Protein AF-A0A6N8H540-F1 (afdb_monomer_lite)

Structure (mmCIF, N/CA/C/O backbone):
data_AF-A0A6N8H540-F1
#
_entry.id   AF-A0A6N8H540-F1
#
loop_
_atom_site.group_PDB
_atom_site.id
_atom_site.type_symbol
_atom_site.label_atom_id
_atom_site.label_alt_id
_atom_site.label_comp_id
_atom_site.label_asym_id
_atom_site.label_entity_id
_atom_site.label_seq_id
_atom_site.pdbx_PDB_ins_code
_atom_site.Cartn_x
_atom_site.Cartn_y
_atom_site.Cartn_z
_atom_site.occupancy
_atom_site.B_iso_or_equiv
_atom_site.auth_seq_id
_atom_site.auth_comp_id
_atom_site.auth_asym_id
_atom_site.auth_atom_id
_atom_site.pdbx_PDB_model_num
ATOM 1 N N . MET A 1 1 ? -10.077 1.665 37.344 1.00 53.91 1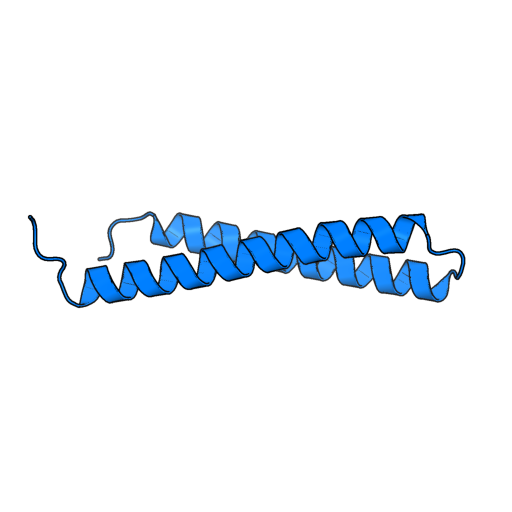 MET A N 1
ATOM 2 C CA . MET A 1 1 ? -9.949 1.506 35.877 1.00 53.91 1 MET A CA 1
ATOM 3 C C . MET A 1 1 ? -11.310 1.125 35.317 1.00 53.91 1 MET A C 1
ATOM 5 O O . MET A 1 1 ? -11.936 0.247 35.892 1.00 53.91 1 MET A O 1
ATOM 9 N N . LYS A 1 2 ? -11.805 1.786 34.263 1.00 65.12 2 LYS A N 1
ATOM 10 C CA . LYS A 1 2 ? -13.074 1.386 33.630 1.00 65.12 2 LYS A CA 1
ATOM 11 C C . LYS A 1 2 ? -12.853 0.066 32.883 1.00 65.12 2 LYS A C 1
ATOM 13 O O . LYS A 1 2 ? -11.931 -0.025 32.074 1.00 65.12 2 LYS A O 1
ATOM 18 N N . HIS A 1 3 ? -13.652 -0.956 33.178 1.00 76.88 3 HIS A N 1
ATOM 19 C CA . HIS A 1 3 ? -13.611 -2.208 32.429 1.00 76.88 3 HIS A CA 1
ATOM 20 C C . HIS A 1 3 ? -14.273 -2.001 31.068 1.00 76.88 3 HIS A C 1
ATOM 22 O O . HIS A 1 3 ? -15.451 -1.669 31.001 1.00 76.88 3 HIS A O 1
ATOM 28 N N . LEU A 1 4 ? -13.504 -2.209 29.998 1.00 78.00 4 LEU A N 1
ATOM 29 C CA . LEU A 1 4 ? -14.034 -2.220 28.638 1.00 78.00 4 LEU A CA 1
ATOM 30 C C . LEU A 1 4 ? -15.003 -3.393 28.477 1.00 78.00 4 LEU A C 1
ATOM 32 O O . LEU A 1 4 ? -14.687 -4.538 28.832 1.00 78.00 4 LEU A O 1
ATOM 36 N N . THR A 1 5 ? -16.152 -3.108 27.886 1.00 85.88 5 THR A N 1
ATOM 37 C CA . THR A 1 5 ? -17.114 -4.098 27.419 1.00 85.88 5 THR A CA 1
ATOM 38 C C . THR A 1 5 ? -16.479 -5.008 26.360 1.00 85.88 5 THR A C 1
ATOM 40 O O . THR A 1 5 ? -15.462 -4.695 25.732 1.00 85.88 5 THR A O 1
ATOM 43 N N . ARG A 1 6 ? -17.080 -6.181 26.131 1.00 85.88 6 ARG A N 1
ATOM 44 C CA . ARG A 1 6 ? -16.634 -7.114 25.080 1.00 85.88 6 ARG A CA 1
ATOM 45 C C . ARG A 1 6 ? -16.625 -6.454 23.692 1.00 85.88 6 ARG A C 1
ATOM 47 O O . ARG A 1 6 ? -15.742 -6.749 22.889 1.00 85.88 6 ARG A O 1
ATOM 54 N N . GLN A 1 7 ? -17.582 -5.567 23.437 1.00 84.44 7 GLN A N 1
ATOM 55 C CA . GLN A 1 7 ? -17.739 -4.836 22.182 1.00 84.44 7 GLN A CA 1
ATOM 56 C C . GLN A 1 7 ? -16.629 -3.802 21.988 1.00 84.44 7 GLN A C 1
ATOM 58 O O . GLN A 1 7 ? -15.974 -3.807 20.949 1.00 84.44 7 GLN A O 1
ATOM 63 N N . GLU A 1 8 ? -16.312 -3.012 23.016 1.00 85.81 8 GLU A N 1
ATOM 64 C CA . GLU A 1 8 ? -15.199 -2.057 22.960 1.00 85.81 8 GLU A CA 1
ATOM 65 C C . GLU A 1 8 ? -13.845 -2.761 22.771 1.00 85.81 8 GLU A C 1
ATOM 67 O O . GLU A 1 8 ? -12.997 -2.290 22.015 1.00 85.81 8 GLU A O 1
ATOM 72 N N . LYS A 1 9 ? -13.638 -3.933 23.393 1.00 88.31 9 LYS A N 1
ATOM 73 C CA . LYS A 1 9 ? -12.424 -4.745 23.173 1.00 88.31 9 LYS A CA 1
ATOM 74 C C . LYS A 1 9 ? -12.305 -5.237 21.728 1.00 88.31 9 LYS A C 1
ATOM 76 O O . LYS A 1 9 ? -11.203 -5.254 21.180 1.00 88.31 9 LYS A O 1
ATOM 81 N N . LYS A 1 10 ? -13.422 -5.649 21.117 1.00 87.75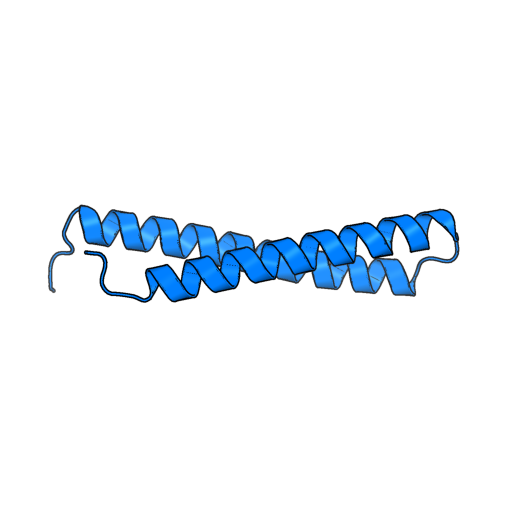 10 LYS A N 1
ATOM 82 C CA . LYS A 1 10 ? -13.466 -6.077 19.711 1.00 87.75 10 LYS A CA 1
ATOM 83 C C . LYS A 1 10 ? -13.143 -4.905 18.778 1.00 87.75 10 LYS A C 1
ATOM 85 O O . LYS A 1 10 ? -12.222 -5.025 17.978 1.00 87.75 10 LYS A O 1
ATOM 90 N N . CYS A 1 11 ? -13.806 -3.771 18.986 1.00 87.62 11 CYS A N 1
ATOM 91 C CA . CYS A 1 11 ? -13.595 -2.521 18.255 1.00 87.62 11 CYS A CA 1
ATOM 92 C C . CYS A 1 11 ? -12.121 -2.065 18.325 1.00 87.62 11 CYS A C 1
ATOM 94 O O . CYS A 1 11 ? -11.478 -1.808 17.310 1.00 87.62 11 CYS A O 1
ATOM 96 N N . GLN A 1 12 ? -11.501 -2.097 19.514 1.00 88.81 12 GLN A N 1
ATOM 97 C CA . GLN A 1 12 ? -10.070 -1.793 19.660 1.00 88.81 12 GLN A CA 1
ATOM 98 C C . GLN A 1 12 ? -9.159 -2.767 18.904 1.00 88.81 12 GLN A C 1
ATOM 100 O O . GLN A 1 12 ? -8.140 -2.346 18.353 1.00 88.81 12 GLN A O 1
ATOM 105 N N . LYS A 1 13 ? -9.483 -4.065 18.889 1.00 91.75 13 LYS A N 1
ATOM 106 C CA . LYS A 1 13 ? -8.703 -5.067 18.151 1.00 91.75 13 LYS A CA 1
ATOM 107 C C . LYS A 1 13 ? -8.786 -4.825 16.643 1.00 91.75 13 LYS A C 1
ATOM 109 O O . LYS A 1 13 ? -7.756 -4.861 15.977 1.00 91.75 13 LYS A O 1
ATOM 114 N N . GLU A 1 14 ? -9.981 -4.551 16.129 1.00 91.62 14 GLU A N 1
ATOM 115 C CA . GLU A 1 14 ? -10.218 -4.242 14.714 1.00 91.62 14 GLU A CA 1
ATOM 116 C C . GLU A 1 14 ? -9.494 -2.955 14.307 1.00 91.62 14 GLU A C 1
ATOM 118 O O . GLU A 1 14 ? -8.751 -2.951 13.327 1.00 91.62 14 GLU A O 1
ATOM 123 N N . ARG A 1 15 ? -9.567 -1.905 15.132 1.00 91.44 15 ARG A N 1
ATOM 124 C CA . ARG A 1 15 ? -8.814 -0.663 14.918 1.00 91.44 15 ARG A CA 1
ATOM 125 C C . ARG A 1 15 ? -7.302 -0.889 14.874 1.00 91.44 15 ARG A C 1
ATOM 127 O O . ARG A 1 15 ? -6.634 -0.361 13.990 1.00 91.44 15 ARG A O 1
ATOM 134 N N . ARG A 1 16 ? -6.747 -1.690 15.793 1.00 94.56 16 ARG A N 1
ATOM 135 C CA . ARG A 1 16 ? -5.311 -2.039 15.786 1.00 94.56 16 ARG A CA 1
ATOM 136 C C . ARG A 1 16 ? -4.913 -2.796 14.521 1.00 94.56 16 ARG A C 1
ATOM 138 O O . ARG A 1 16 ? -3.852 -2.517 13.975 1.00 94.56 16 ARG A O 1
ATOM 145 N N . ALA A 1 17 ? -5.755 -3.716 14.052 1.00 95.75 17 ALA A N 1
ATOM 146 C CA . ALA A 1 17 ? -5.508 -4.441 12.810 1.00 95.75 17 ALA A CA 1
ATOM 147 C C . ALA A 1 17 ? -5.510 -3.497 11.596 1.00 95.75 17 ALA A C 1
ATOM 149 O O . ALA A 1 17 ? -4.593 -3.553 10.783 1.00 95.75 17 ALA A O 1
ATOM 150 N N . LEU A 1 18 ? -6.477 -2.576 11.519 1.00 95.81 18 LEU A N 1
ATOM 151 C CA . LEU A 1 18 ? -6.544 -1.570 10.454 1.00 95.81 18 LEU A CA 1
ATOM 152 C C . LEU A 1 18 ? -5.341 -0.615 10.465 1.00 95.81 18 LEU A C 1
ATOM 154 O O . LEU A 1 18 ? -4.829 -0.275 9.401 1.00 95.81 18 LEU A O 1
ATOM 158 N N . MET A 1 19 ? -4.878 -0.193 11.647 1.00 96.25 19 MET A N 1
ATOM 159 C CA . MET A 1 19 ? -3.665 0.625 11.776 1.00 96.25 19 MET A CA 1
ATOM 160 C C . MET A 1 19 ? -2.425 -0.135 11.303 1.00 96.25 19 MET A C 1
ATOM 162 O O . MET A 1 19 ? -1.678 0.388 10.483 1.00 96.25 19 MET A O 1
ATOM 166 N N . ALA A 1 20 ? -2.245 -1.381 11.753 1.00 97.88 20 ALA A N 1
ATOM 167 C CA . ALA A 1 20 ? -1.118 -2.211 11.333 1.00 97.88 20 ALA A CA 1
ATOM 168 C C . ALA A 1 20 ? -1.106 -2.435 9.812 1.00 97.88 20 ALA A C 1
ATOM 170 O O . ALA A 1 20 ? -0.051 -2.401 9.182 1.00 97.88 20 ALA A O 1
ATOM 171 N N . GLU A 1 21 ? -2.280 -2.618 9.205 1.00 97.62 21 GLU A N 1
ATOM 172 C CA . GLU A 1 21 ? -2.388 -2.757 7.756 1.00 97.62 21 GLU A CA 1
ATOM 173 C C . GLU A 1 21 ? -2.066 -1.448 7.017 1.00 97.62 21 GLU A C 1
ATOM 175 O O . GLU A 1 21 ? -1.412 -1.468 5.973 1.00 97.62 21 GLU A O 1
ATOM 180 N N . LEU A 1 22 ? -2.482 -0.299 7.558 1.00 98.06 22 LEU A N 1
ATOM 181 C CA . LEU A 1 22 ? -2.159 1.008 6.982 1.00 98.06 22 LEU A CA 1
ATOM 182 C C . LEU A 1 22 ? -0.655 1.298 7.055 1.00 98.06 22 LEU A C 1
ATOM 184 O O . LEU A 1 22 ? -0.083 1.817 6.092 1.00 98.06 22 LEU A O 1
ATOM 188 N N . ASP A 1 23 ? -0.011 0.937 8.163 1.00 98.25 23 ASP A N 1
ATOM 189 C CA . ASP A 1 23 ? 1.436 1.059 8.326 1.00 98.25 23 ASP A CA 1
ATOM 190 C C . ASP A 1 23 ? 2.171 0.178 7.310 1.00 98.25 23 ASP A C 1
ATOM 192 O O . ASP A 1 23 ? 3.080 0.653 6.625 1.00 98.25 23 ASP A O 1
ATOM 196 N N . ALA A 1 24 ? 1.728 -1.071 7.131 1.00 98.31 24 ALA A N 1
ATOM 197 C CA . ALA A 1 24 ? 2.279 -1.977 6.125 1.00 98.31 24 ALA A CA 1
ATOM 198 C C . ALA A 1 24 ? 2.104 -1.432 4.695 1.00 98.31 24 ALA A C 1
ATOM 200 O O . ALA A 1 24 ? 3.061 -1.413 3.920 1.00 98.31 24 ALA A O 1
ATOM 201 N N . ALA A 1 25 ? 0.920 -0.916 4.350 1.00 98.00 25 ALA A N 1
ATOM 202 C CA . ALA A 1 25 ? 0.672 -0.299 3.046 1.00 98.00 25 ALA A CA 1
ATOM 203 C C . ALA A 1 25 ? 1.552 0.944 2.817 1.00 98.00 25 ALA A C 1
ATOM 205 O O . ALA A 1 25 ? 2.036 1.175 1.710 1.00 98.00 25 ALA A O 1
ATOM 206 N N . THR A 1 26 ? 1.809 1.726 3.868 1.00 97.69 26 THR A N 1
ATOM 207 C CA . THR A 1 26 ? 2.691 2.903 3.814 1.00 97.69 26 THR A CA 1
ATOM 208 C C . THR A 1 26 ? 4.154 2.505 3.617 1.00 97.69 26 THR A C 1
ATOM 210 O O . THR A 1 26 ? 4.863 3.133 2.831 1.00 97.69 26 THR A O 1
ATOM 213 N N . GLN A 1 27 ? 4.616 1.446 4.286 1.00 98.56 27 GLN A N 1
ATOM 214 C CA . GLN A 1 27 ? 5.958 0.897 4.073 1.00 98.56 27 GLN A CA 1
ATOM 215 C C . GLN A 1 27 ? 6.116 0.356 2.647 1.00 98.56 27 GLN A C 1
ATOM 217 O O . GLN A 1 27 ? 7.116 0.649 1.993 1.00 98.56 27 GLN A O 1
ATOM 222 N N . ALA A 1 28 ? 5.108 -0.357 2.138 1.00 98.56 28 ALA A N 1
ATOM 223 C CA . ALA A 1 28 ? 5.097 -0.862 0.770 1.00 98.56 28 ALA A CA 1
ATOM 224 C C . ALA A 1 28 ? 5.124 0.269 -0.272 1.00 98.56 28 ALA A C 1
ATOM 226 O O . ALA A 1 28 ? 5.831 0.147 -1.267 1.00 98.56 28 ALA A O 1
ATOM 227 N N . LEU A 1 29 ? 4.424 1.387 -0.032 1.00 98.50 29 LEU A N 1
ATOM 228 C CA . LEU A 1 29 ? 4.496 2.572 -0.898 1.00 98.50 29 LEU A CA 1
ATOM 229 C C . LEU A 1 29 ? 5.916 3.130 -0.972 1.00 98.50 29 LEU A C 1
ATOM 231 O O . LEU A 1 29 ? 6.425 3.324 -2.069 1.00 98.50 29 LEU A O 1
ATOM 235 N N . ARG A 1 30 ? 6.579 3.314 0.175 1.00 98.50 30 ARG A N 1
ATOM 236 C CA . ARG A 1 30 ? 7.967 3.808 0.217 1.00 98.50 30 ARG A CA 1
ATOM 237 C C . ARG A 1 30 ? 8.935 2.861 -0.491 1.00 98.50 30 ARG A C 1
ATOM 239 O O . ARG A 1 30 ? 9.836 3.308 -1.193 1.00 98.50 30 ARG A O 1
ATOM 246 N N . ALA A 1 31 ? 8.758 1.552 -0.309 1.00 98.62 31 ALA A N 1
ATOM 247 C CA . ALA A 1 31 ? 9.577 0.548 -0.982 1.00 98.62 31 ALA A CA 1
ATOM 248 C C . ALA A 1 31 ? 9.357 0.563 -2.503 1.00 98.62 31 ALA A C 1
ATOM 250 O O . ALA A 1 31 ? 10.323 0.518 -3.260 1.00 98.62 31 ALA A O 1
ATOM 251 N N . ASN A 1 32 ? 8.103 0.675 -2.946 1.00 98.69 32 ASN A N 1
ATOM 252 C CA . ASN A 1 32 ? 7.748 0.789 -4.356 1.00 98.69 32 ASN A CA 1
ATOM 253 C C . ASN A 1 32 ? 8.300 2.083 -4.979 1.00 98.69 32 ASN A C 1
ATOM 255 O O . ASN A 1 32 ? 8.875 2.023 -6.058 1.00 98.69 32 ASN A O 1
ATOM 259 N N . GLU A 1 33 ? 8.210 3.220 -4.283 1.00 98.44 33 GLU A N 1
ATOM 260 C CA . GLU A 1 33 ? 8.805 4.491 -4.720 1.00 98.44 33 GLU A CA 1
ATOM 261 C C . GLU A 1 33 ? 10.322 4.369 -4.891 1.00 98.44 33 GLU A C 1
ATOM 263 O O . GLU A 1 33 ? 10.858 4.805 -5.907 1.00 98.44 33 GLU A O 1
ATOM 268 N N . LYS A 1 34 ? 11.014 3.729 -3.941 1.00 98.62 34 LYS A N 1
ATOM 269 C CA . LYS A 1 34 ? 12.453 3.466 -4.058 1.00 98.62 34 LYS A CA 1
ATOM 270 C C . LYS A 1 34 ? 12.767 2.578 -5.267 1.00 98.62 34 LYS A C 1
ATOM 272 O O . LYS A 1 34 ? 13.629 2.930 -6.063 1.00 98.62 34 LYS A O 1
ATOM 277 N N . ALA A 1 35 ? 12.039 1.473 -5.431 1.00 98.38 35 ALA A N 1
ATOM 278 C CA . ALA A 1 35 ? 12.211 0.574 -6.571 1.00 98.38 35 ALA A CA 1
ATOM 279 C C . ALA A 1 35 ? 11.945 1.285 -7.908 1.00 98.38 35 ALA A C 1
ATOM 281 O O . ALA A 1 35 ? 12.631 1.021 -8.887 1.00 98.38 35 ALA A O 1
ATOM 282 N N . PHE A 1 36 ? 10.989 2.217 -7.943 1.00 98.19 36 PHE A N 1
ATOM 283 C CA . PHE A 1 36 ? 10.676 3.007 -9.131 1.00 98.19 36 PHE A CA 1
ATOM 284 C C . PHE A 1 36 ? 11.825 3.940 -9.520 1.00 98.19 36 PHE A C 1
ATOM 286 O O . PHE A 1 36 ? 12.126 4.060 -10.701 1.00 98.19 36 PHE A O 1
ATOM 293 N N . GLN A 1 37 ? 12.494 4.567 -8.545 1.00 98.12 37 GLN A N 1
ATOM 294 C CA . GLN A 1 37 ? 13.669 5.410 -8.813 1.00 98.12 37 GLN A CA 1
ATOM 295 C C . GLN A 1 37 ? 14.866 4.610 -9.344 1.00 98.12 37 GLN A C 1
ATOM 297 O O . GLN A 1 37 ? 15.688 5.147 -10.079 1.00 98.12 37 GLN A O 1
ATOM 302 N N . GLU A 1 38 ? 14.975 3.338 -8.961 1.00 98.19 38 GLU A N 1
ATOM 303 C CA . GLU A 1 38 ? 16.067 2.446 -9.370 1.00 98.19 38 GLU A CA 1
ATOM 304 C C . GLU A 1 38 ? 15.755 1.682 -10.673 1.00 98.19 38 GLU A C 1
ATOM 306 O O . GLU A 1 38 ? 16.654 1.101 -11.283 1.00 98.19 38 GLU A O 1
ATOM 311 N N . ALA A 1 39 ? 14.495 1.673 -11.118 1.00 97.81 39 ALA A N 1
ATOM 312 C CA . ALA A 1 39 ? 14.063 0.930 -12.293 1.00 97.81 39 ALA A CA 1
ATOM 313 C C . ALA A 1 39 ? 14.512 1.610 -13.595 1.00 97.81 39 ALA A C 1
ATOM 315 O O . ALA A 1 39 ? 14.207 2.771 -13.855 1.00 97.81 39 ALA A O 1
ATOM 316 N N . LEU A 1 40 ? 15.197 0.845 -14.447 1.00 97.25 40 LEU A N 1
ATOM 317 C CA . LEU A 1 40 ? 15.574 1.254 -15.807 1.00 97.25 40 LEU A CA 1
ATOM 318 C C . LEU A 1 40 ? 14.707 0.582 -16.876 1.00 97.25 40 LEU A C 1
ATOM 320 O O . LEU A 1 40 ? 14.588 1.084 -17.991 1.00 97.25 40 LEU A O 1
ATOM 324 N N . ASP A 1 41 ? 14.122 -0.566 -16.538 1.00 98.31 41 ASP A N 1
ATOM 325 C CA . ASP A 1 41 ? 13.313 -1.355 -17.455 1.00 98.31 41 ASP A CA 1
ATOM 326 C C . ASP A 1 41 ? 11.886 -0.774 -17.569 1.00 98.31 41 ASP A C 1
ATOM 328 O O . ASP A 1 41 ? 11.202 -0.637 -16.547 1.00 98.31 41 ASP A O 1
ATOM 332 N N . PRO A 1 42 ? 11.402 -0.449 -18.785 1.00 97.75 42 PRO A N 1
ATOM 333 C CA . PRO A 1 42 ? 10.077 0.144 -18.977 1.00 97.75 42 PRO A CA 1
ATOM 334 C C . PRO A 1 42 ? 8.914 -0.720 -18.477 1.00 97.75 42 PRO A C 1
ATOM 336 O O . PRO A 1 42 ? 7.931 -0.182 -17.967 1.00 97.75 42 PRO A O 1
ATOM 339 N N . PHE A 1 43 ? 9.013 -2.046 -18.589 1.00 97.88 43 PHE A N 1
ATOM 340 C CA . PHE A 1 43 ? 7.967 -2.955 -18.127 1.00 97.88 43 PHE A CA 1
ATOM 341 C C . PHE A 1 43 ? 7.917 -2.998 -16.596 1.00 97.88 43 PHE A C 1
ATOM 343 O O . PHE A 1 43 ? 6.838 -2.969 -16.000 1.00 97.88 43 PHE A O 1
ATOM 350 N N . VAL A 1 44 ? 9.080 -2.980 -15.939 1.00 98.06 44 VAL A N 1
ATOM 351 C CA . VAL A 1 44 ? 9.167 -2.857 -14.476 1.00 98.06 44 VAL A CA 1
ATOM 352 C C . VAL A 1 44 ? 8.602 -1.514 -14.003 1.00 98.06 44 VAL A C 1
ATOM 354 O O . VAL A 1 44 ? 7.841 -1.483 -13.038 1.00 98.06 44 VAL A O 1
ATOM 357 N N . ILE A 1 45 ? 8.899 -0.411 -14.696 1.00 98.44 45 ILE A N 1
ATOM 358 C CA . ILE A 1 45 ? 8.336 0.919 -14.397 1.00 98.44 45 ILE A CA 1
ATOM 359 C C . ILE A 1 45 ? 6.803 0.898 -14.486 1.00 98.44 45 ILE A C 1
ATOM 361 O O . ILE A 1 45 ? 6.115 1.396 -13.586 1.00 98.44 45 ILE A O 1
ATOM 365 N N . GLU A 1 46 ? 6.248 0.293 -15.538 1.00 98.56 46 GLU A N 1
ATOM 366 C CA . GLU A 1 46 ? 4.801 0.160 -15.712 1.00 98.56 46 GLU A CA 1
ATOM 367 C C . GLU A 1 46 ? 4.180 -0.676 -14.581 1.00 98.56 46 GLU A C 1
ATOM 369 O O . GLU A 1 46 ? 3.216 -0.253 -13.934 1.00 98.56 46 GLU A O 1
ATOM 374 N N . GLN A 1 47 ? 4.780 -1.825 -14.265 1.00 98.56 47 GLN A N 1
ATOM 375 C CA . GLN A 1 47 ? 4.336 -2.677 -13.167 1.00 98.56 47 GLN A CA 1
ATOM 376 C C . GLN A 1 47 ? 4.341 -1.925 -11.828 1.00 98.56 47 GLN A C 1
ATOM 378 O O . GLN A 1 47 ? 3.353 -1.960 -11.087 1.00 98.56 47 GLN A O 1
ATOM 383 N N . LEU A 1 48 ? 5.436 -1.228 -11.518 1.00 98.69 48 LEU A N 1
ATOM 384 C CA . LEU A 1 48 ? 5.581 -0.454 -10.287 1.00 98.69 48 LEU A CA 1
ATOM 385 C C . LEU A 1 48 ? 4.554 0.679 -10.216 1.00 98.69 48 LEU A C 1
ATOM 387 O O . LEU A 1 48 ? 4.015 0.925 -9.137 1.00 98.69 48 LEU A O 1
ATOM 391 N N . THR A 1 49 ? 4.209 1.299 -11.346 1.00 98.56 49 THR A N 1
ATOM 392 C CA . THR A 1 49 ? 3.159 2.328 -11.429 1.00 98.56 49 THR A CA 1
ATOM 393 C C . THR A 1 49 ? 1.791 1.774 -11.024 1.00 98.56 49 THR A C 1
ATOM 395 O O . THR A 1 49 ? 1.093 2.368 -10.193 1.00 98.56 49 THR A O 1
ATOM 398 N N . TYR A 1 50 ? 1.402 0.610 -11.552 1.00 98.56 50 TYR A N 1
ATOM 399 C CA . TYR A 1 50 ? 0.135 -0.025 -11.178 1.00 98.56 50 TYR A CA 1
ATOM 400 C C . TYR A 1 50 ? 0.123 -0.489 -9.719 1.00 98.56 50 TYR A C 1
ATOM 402 O O . TYR A 1 50 ? -0.874 -0.297 -9.016 1.00 98.56 50 TYR A O 1
ATOM 410 N N . GLN A 1 51 ? 1.234 -1.047 -9.231 1.00 98.50 51 GLN A N 1
ATOM 411 C CA . GLN A 1 51 ? 1.382 -1.414 -7.821 1.00 98.50 51 GLN A CA 1
ATOM 412 C C . GLN A 1 51 ? 1.228 -0.193 -6.907 1.00 98.50 51 GLN A C 1
ATOM 414 O O . GLN A 1 51 ? 0.486 -0.250 -5.924 1.00 98.50 51 GLN A O 1
ATOM 419 N N . HIS A 1 52 ? 1.854 0.933 -7.257 1.00 98.62 52 HIS A N 1
ATOM 420 C CA . HIS A 1 52 ? 1.725 2.187 -6.524 1.00 98.62 52 HIS A CA 1
ATOM 421 C C . HIS A 1 52 ? 0.262 2.643 -6.440 1.00 98.62 52 HIS A C 1
ATOM 423 O O . HIS A 1 52 ? -0.245 2.965 -5.361 1.00 98.62 52 HIS A O 1
ATOM 429 N N . ALA A 1 53 ? -0.455 2.629 -7.569 1.00 98.50 53 ALA A N 1
ATOM 430 C CA . ALA A 1 53 ? -1.869 2.992 -7.620 1.00 98.50 53 ALA A CA 1
ATOM 431 C C . ALA A 1 53 ? -2.736 2.073 -6.740 1.00 98.50 53 ALA A C 1
ATOM 433 O O . ALA A 1 53 ? -3.576 2.563 -5.978 1.00 98.50 53 ALA A O 1
ATOM 434 N N . ALA A 1 54 ? -2.501 0.758 -6.783 1.00 98.44 54 ALA A N 1
ATOM 435 C CA . ALA A 1 54 ? -3.208 -0.217 -5.954 1.00 98.44 54 ALA A CA 1
ATOM 436 C C . ALA A 1 54 ? -2.971 0.026 -4.454 1.00 98.44 54 ALA A C 1
ATOM 438 O O . ALA A 1 54 ? -3.928 0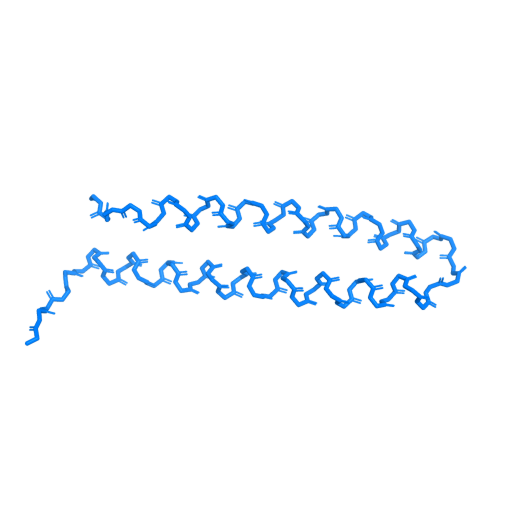.088 -3.675 1.00 98.44 54 ALA A O 1
ATOM 439 N N . LEU A 1 55 ? -1.715 0.246 -4.056 1.00 98.50 55 LEU A N 1
ATOM 440 C CA . LEU A 1 55 ? -1.347 0.561 -2.676 1.00 98.50 55 LEU A CA 1
ATOM 441 C C . LEU A 1 55 ? -1.999 1.868 -2.202 1.00 98.50 55 LEU A C 1
ATOM 443 O O . LEU A 1 55 ? -2.599 1.900 -1.128 1.00 98.50 55 LEU A O 1
ATOM 447 N N . ARG A 1 56 ? -1.993 2.930 -3.022 1.00 98.25 56 ARG A N 1
ATOM 448 C CA . ARG A 1 56 ? -2.686 4.192 -2.699 1.00 98.25 56 ARG A CA 1
ATOM 449 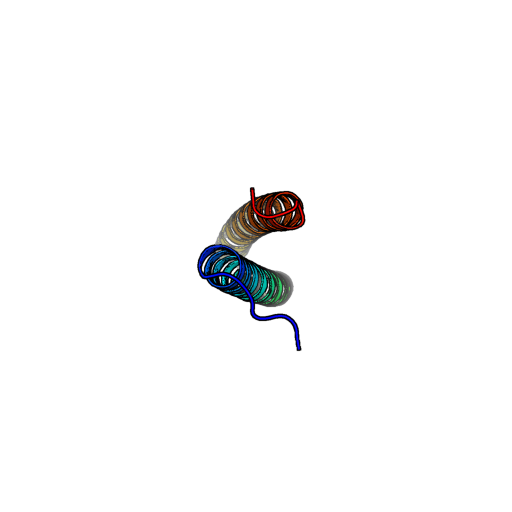C C . ARG A 1 56 ? -4.189 3.996 -2.528 1.00 98.25 56 ARG A C 1
ATOM 451 O O . ARG A 1 56 ? -4.780 4.555 -1.600 1.00 98.25 56 ARG A O 1
ATOM 458 N N . CYS A 1 57 ? -4.820 3.209 -3.397 1.00 98.12 57 CYS A N 1
ATOM 459 C CA . CYS A 1 57 ? -6.230 2.851 -3.268 1.00 98.12 57 CYS A CA 1
ATOM 460 C C . CYS A 1 57 ? -6.501 2.117 -1.950 1.00 98.12 57 CYS A C 1
ATOM 462 O O . CYS A 1 57 ? -7.424 2.503 -1.224 1.00 98.12 57 CYS A O 1
ATOM 464 N N . ARG A 1 58 ? -5.671 1.130 -1.591 1.00 97.44 58 ARG A N 1
ATOM 465 C CA . ARG A 1 58 ? -5.807 0.398 -0.326 1.00 97.44 58 ARG A CA 1
ATOM 466 C C . ARG A 1 58 ? -5.661 1.322 0.881 1.00 97.44 58 ARG A C 1
ATOM 468 O O . ARG A 1 58 ? -6.553 1.338 1.728 1.00 97.44 58 ARG A O 1
ATOM 475 N N . SER A 1 59 ? -4.629 2.164 0.914 1.00 97.62 59 SER A N 1
ATOM 476 C CA . SER A 1 59 ? -4.416 3.134 1.996 1.00 97.62 59 SER A CA 1
ATOM 477 C C . SER A 1 59 ? -5.604 4.084 2.165 1.00 97.62 59 SER A C 1
ATOM 479 O O . SER A 1 59 ? -6.035 4.349 3.286 1.00 97.62 59 SER A O 1
ATOM 481 N N . ARG A 1 60 ? -6.216 4.552 1.066 1.00 97.25 60 ARG A N 1
ATOM 482 C CA . ARG A 1 60 ? -7.427 5.395 1.128 1.00 97.25 60 ARG A CA 1
ATOM 483 C C . ARG A 1 60 ? -8.618 4.670 1.753 1.00 97.25 60 ARG A C 1
ATOM 485 O O . ARG A 1 60 ? -9.379 5.297 2.489 1.00 97.25 60 ARG A O 1
ATOM 49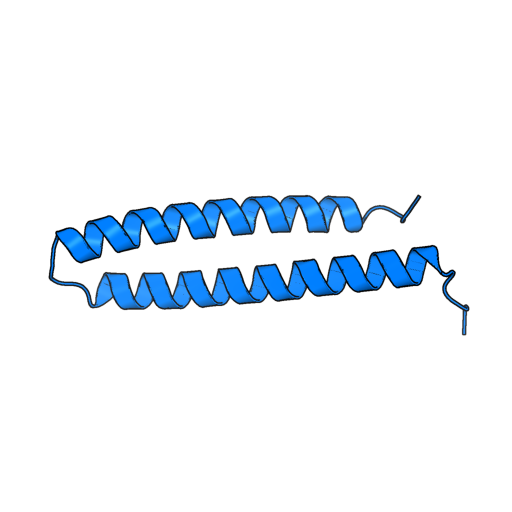2 N N . VAL A 1 61 ? -8.806 3.384 1.458 1.00 96.75 61 VAL A N 1
ATOM 493 C CA . VAL A 1 61 ? -9.874 2.576 2.068 1.00 96.75 61 VAL A CA 1
ATOM 494 C C . VAL A 1 61 ? -9.622 2.401 3.563 1.00 96.75 61 VAL A C 1
ATOM 496 O O . VAL A 1 61 ? -10.522 2.672 4.353 1.00 96.75 61 VAL A O 1
ATOM 499 N N . LEU A 1 62 ? -8.399 2.043 3.958 1.00 96.25 62 LEU A N 1
ATOM 500 C CA . LEU A 1 62 ? -8.024 1.864 5.364 1.00 96.25 62 LEU A CA 1
ATOM 501 C C . LEU A 1 62 ? -8.213 3.148 6.178 1.00 96.25 62 LEU A C 1
ATOM 503 O O . LEU A 1 62 ? -8.828 3.119 7.240 1.00 96.25 62 LEU A O 1
ATOM 507 N N . LEU A 1 63 ? -7.801 4.298 5.637 1.00 95.25 63 LEU A N 1
ATOM 508 C CA . LEU A 1 63 ? -8.029 5.604 6.264 1.00 95.25 63 LEU A CA 1
ATOM 509 C C . LEU A 1 63 ? -9.520 5.919 6.448 1.00 95.25 63 LEU A C 1
ATOM 511 O O . LEU A 1 63 ? -9.910 6.496 7.461 1.00 95.25 63 LEU A O 1
ATOM 515 N N . ARG A 1 64 ? -10.375 5.550 5.484 1.00 95.12 64 ARG A N 1
ATOM 516 C CA . ARG A 1 64 ? -11.832 5.720 5.616 1.00 95.12 64 ARG A CA 1
ATOM 517 C C . ARG A 1 64 ? -12.416 4.807 6.689 1.00 95.12 64 ARG A C 1
ATOM 519 O O . ARG A 1 64 ? -13.318 5.244 7.394 1.00 95.12 64 ARG A O 1
ATOM 526 N N . LEU A 1 65 ? -11.934 3.569 6.795 1.00 92.94 65 LEU A N 1
ATOM 527 C CA . LEU A 1 65 ? -12.371 2.628 7.827 1.00 92.94 65 LEU A CA 1
ATOM 528 C C . LEU A 1 65 ? -11.963 3.121 9.215 1.00 92.94 65 LEU A C 1
ATOM 530 O O . LEU A 1 65 ? -12.821 3.235 10.078 1.00 92.94 65 LEU A O 1
ATOM 534 N N . LEU A 1 66 ? -10.709 3.538 9.396 1.00 91.25 66 LEU A N 1
ATOM 535 C CA . LEU A 1 66 ? -10.229 4.092 10.665 1.00 91.25 66 LEU A CA 1
ATOM 536 C C . LEU A 1 66 ? -11.044 5.310 11.115 1.00 91.25 66 LEU A C 1
ATOM 538 O O . LEU A 1 66 ? -11.470 5.360 12.261 1.00 91.25 66 LEU A O 1
ATOM 542 N N . ARG A 1 67 ? -11.363 6.234 10.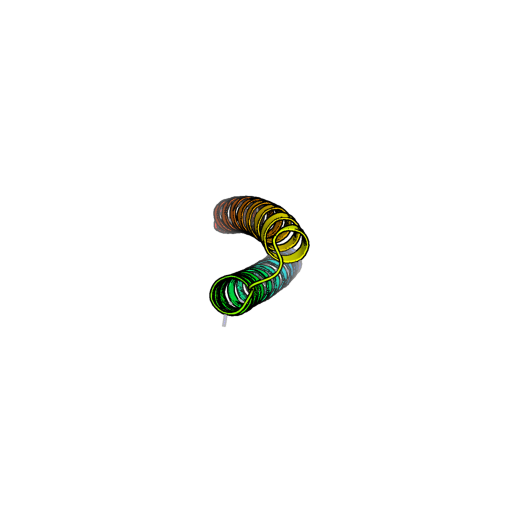199 1.00 88.25 67 ARG A N 1
ATOM 543 C CA . ARG A 1 67 ? -12.230 7.387 10.510 1.00 88.25 67 ARG A CA 1
ATOM 544 C C . ARG A 1 67 ? -13.657 6.997 10.900 1.00 88.25 67 ARG A C 1
ATOM 546 O O . ARG A 1 67 ? -14.299 7.742 11.630 1.00 88.25 67 ARG A O 1
ATOM 553 N N . LYS A 1 68 ? -14.181 5.881 10.378 1.00 82.81 68 LYS A N 1
ATOM 554 C CA . LYS A 1 68 ? -15.496 5.352 10.779 1.00 82.81 68 LYS A CA 1
ATOM 555 C C . LYS A 1 68 ? -15.433 4.693 12.157 1.00 82.81 68 LYS A C 1
ATOM 557 O O . LYS A 1 68 ? -16.355 4.886 12.936 1.00 82.81 68 LYS A O 1
ATOM 562 N N . GLU A 1 69 ? -14.354 3.973 12.451 1.00 67.62 69 GLU A N 1
ATOM 563 C CA . GLU A 1 69 ? -14.098 3.342 13.756 1.00 67.62 69 GLU A CA 1
ATOM 564 C C . GLU A 1 69 ? -13.749 4.351 14.864 1.00 67.62 69 GLU A C 1
ATOM 566 O O . GLU A 1 69 ? -13.874 4.035 16.041 1.00 67.62 69 GLU A O 1
ATOM 571 N N . ASP A 1 70 ? -13.325 5.574 14.523 1.00 62.12 70 ASP A N 1
ATOM 572 C CA . ASP A 1 70 ? -13.164 6.660 15.502 1.00 62.12 70 ASP A CA 1
ATOM 573 C C . ASP A 1 70 ? -14.527 7.201 16.007 1.00 62.12 70 ASP A C 1
ATOM 575 O O . ASP A 1 70 ? -14.572 7.992 16.953 1.00 62.12 70 ASP A O 1
ATOM 579 N N . ALA A 1 71 ? -15.653 6.770 15.418 1.00 62.09 71 ALA A N 1
ATOM 580 C CA . ALA A 1 71 ? -16.975 6.965 16.007 1.00 62.09 71 ALA A CA 1
ATOM 581 C C . ALA A 1 71 ? -17.152 6.044 17.234 1.00 62.09 71 ALA A C 1
ATOM 583 O O . ALA A 1 71 ? -16.583 4.954 17.263 1.00 62.09 71 ALA A O 1
ATOM 584 N N . PRO A 1 72 ? -17.962 6.423 18.243 1.00 60.44 72 PRO A N 1
ATOM 585 C CA . PRO A 1 72 ? -18.249 5.529 19.359 1.00 60.44 72 PRO A CA 1
ATOM 586 C C . PRO A 1 72 ? -18.766 4.195 18.817 1.00 60.44 72 PRO A C 1
ATOM 588 O O . PRO A 1 72 ? -19.713 4.197 18.025 1.00 60.44 72 PRO A O 1
ATOM 591 N N . CYS A 1 73 ? -18.142 3.086 19.228 1.00 61.94 73 CYS A N 1
ATOM 592 C CA . CYS A 1 73 ? -18.578 1.742 18.868 1.00 61.94 73 CYS A CA 1
ATOM 593 C C . CYS A 1 73 ? -20.032 1.592 19.366 1.00 61.94 73 CYS A C 1
ATOM 595 O O . CYS A 1 73 ? -20.251 1.439 20.568 1.00 61.94 73 CYS A O 1
ATOM 597 N N . ARG A 1 74 ? -21.013 1.764 18.468 1.00 56.69 74 ARG A N 1
ATOM 598 C CA . ARG A 1 74 ? -22.448 1.622 18.764 1.00 56.69 74 ARG A CA 1
ATOM 599 C C . ARG A 1 74 ? -22.776 0.167 19.017 1.00 56.69 74 ARG A C 1
ATOM 601 O O . ARG A 1 74 ? -22.253 -0.666 18.242 1.00 56.69 74 ARG A O 1
#

Secondary structure (DSSP, 8-state):
-PPPPHHHHHHHHHHHHHHHHHHHHHHHHHHHHHHHHH---HHHHHHHHHHHHHHHHHHHHHHHHHHHHTS---

Radius of gyration: 17.23 Å; chains: 1; bounding box: 38×14×55 Å

Sequence (74 aa):
MKHLTRQEKKCQKERRALMAELDAATQALRANEKAFQEALDPFVIEQLTYQHAALRCRSRVLLRLLRKEDAPCR

Foldseek 3Di:
DDDDDPLRVVLVVVLVVLVVVLVVLVVVLVVLVVVLVVDPDPVSVVVSVVVNVVSVVSNVVSVVVNVVSVPPRD

pLDDT: mean 91.38, std 11.7, range [53.91, 98.69]